Prot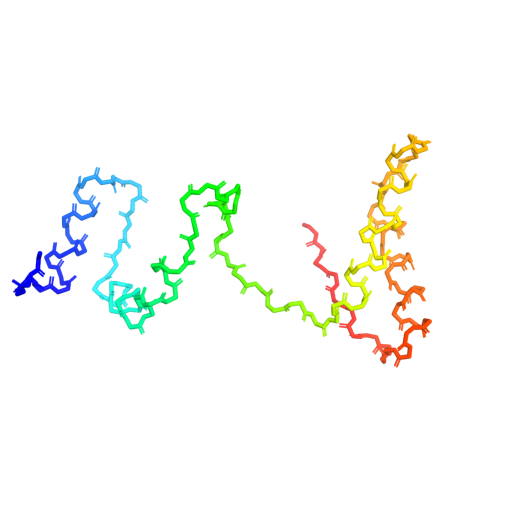ein AF-A0A9N9NW86-F1 (afdb_monomer_lite)

Sequence (106 aa):
YPNETQLNIAQYFNQKYLALNLERSTISKILKKKDKWLAIPDNEANTAVFRYKKVKSLLLDKAMQLWIEQVVDNQMFLMEAIIKEKAEFFAWALGLPDGVLKFSNG

Structure (mmCIF, N/CA/C/O backbone):
data_AF-A0A9N9NW86-F1
#
_entry.id   AF-A0A9N9NW86-F1
#
loop_
_atom_site.group_PDB
_atom_site.id
_atom_site.type_symbol
_atom_site.label_atom_id
_atom_site.label_alt_id
_atom_site.label_comp_id
_atom_site.label_asym_id
_atom_site.label_entity_id
_atom_site.label_seq_id
_atom_site.pdbx_PDB_ins_code
_atom_site.Cartn_x
_atom_site.Cartn_y
_atom_site.Cartn_z
_atom_site.occupancy
_atom_site.B_iso_or_equiv
_atom_site.auth_seq_id
_atom_site.auth_comp_id
_atom_site.auth_asym_id
_atom_site.auth_atom_id
_atom_site.pdbx_PDB_model_num
ATOM 1 N N . TYR A 1 1 ? 10.935 -14.021 -27.295 1.00 54.00 1 TYR A N 1
ATOM 2 C CA . TYR A 1 1 ? 12.303 -13.788 -26.790 1.00 54.00 1 TYR A CA 1
ATOM 3 C C . TYR A 1 1 ? 12.878 -14.990 -26.022 1.00 54.00 1 TYR A C 1
ATOM 5 O O . TYR A 1 1 ? 13.308 -14.809 -24.886 1.00 54.00 1 TYR A O 1
ATOM 13 N N . PRO A 1 2 ? 12.913 -16.224 -26.558 1.00 49.88 2 PRO A N 1
ATOM 14 C CA . PRO A 1 2 ? 13.755 -17.248 -25.949 1.00 49.88 2 PRO A CA 1
ATOM 15 C C . PRO A 1 2 ? 15.196 -17.005 -26.434 1.00 49.88 2 PRO A C 1
ATOM 17 O O . PRO A 1 2 ? 15.403 -16.909 -27.637 1.00 49.88 2 PRO A O 1
ATOM 20 N N . ASN A 1 3 ? 16.155 -16.864 -25.512 1.00 62.50 3 ASN A N 1
ATOM 21 C CA . ASN A 1 3 ? 17.617 -16.734 -25.723 1.00 62.50 3 ASN A CA 1
ATOM 22 C C . ASN A 1 3 ? 18.245 -15.330 -25.682 1.00 62.50 3 ASN A C 1
ATOM 24 O O . ASN A 1 3 ? 19.468 -15.234 -25.752 1.00 62.50 3 ASN A O 1
ATOM 28 N N . GLU A 1 4 ? 17.481 -14.253 -25.487 1.00 77.44 4 GLU A N 1
ATOM 29 C CA . GLU A 1 4 ? 18.099 -12.941 -25.247 1.00 77.44 4 GLU A CA 1
ATOM 30 C C . GLU A 1 4 ? 18.646 -12.829 -23.823 1.00 77.44 4 GLU A C 1
ATOM 32 O O . GLU A 1 4 ? 18.001 -13.238 -22.849 1.00 77.44 4 GLU A O 1
ATOM 37 N N . THR A 1 5 ? 19.842 -12.255 -23.682 1.00 90.88 5 THR A N 1
ATOM 38 C CA . THR A 1 5 ? 20.443 -12.083 -22.358 1.00 90.88 5 THR A CA 1
ATOM 39 C C . THR A 1 5 ? 19.672 -11.031 -21.560 1.00 90.88 5 THR A C 1
ATOM 41 O O . THR A 1 5 ? 19.164 -10.049 -22.097 1.00 90.88 5 THR A O 1
ATOM 44 N N . GLN A 1 6 ? 19.615 -11.186 -20.234 1.00 91.56 6 GLN A N 1
ATOM 45 C CA . GLN A 1 6 ? 18.973 -10.195 -19.356 1.00 91.56 6 GLN A CA 1
ATOM 46 C C . GLN A 1 6 ? 19.590 -8.791 -19.492 1.00 91.56 6 GLN A C 1
ATOM 48 O O . GLN A 1 6 ? 18.917 -7.802 -19.214 1.00 91.56 6 GLN A O 1
ATOM 53 N N . LEU A 1 7 ? 20.860 -8.711 -19.908 1.00 92.81 7 LEU A N 1
ATOM 54 C CA . LEU A 1 7 ? 21.540 -7.454 -20.204 1.00 92.81 7 LEU A CA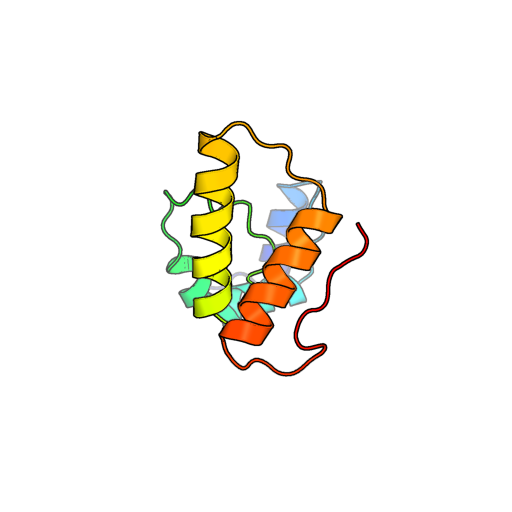 1
ATOM 55 C C . LEU A 1 7 ? 20.973 -6.801 -21.470 1.00 92.81 7 LEU A C 1
ATOM 57 O O . LEU A 1 7 ? 20.614 -5.629 -21.421 1.00 92.81 7 LEU A O 1
ATOM 61 N N . ASN A 1 8 ? 20.816 -7.565 -22.554 1.00 93.81 8 ASN A N 1
ATOM 62 C CA . ASN A 1 8 ? 20.233 -7.071 -23.805 1.00 93.81 8 ASN A CA 1
ATOM 63 C C . ASN A 1 8 ? 18.792 -6.598 -23.594 1.00 93.81 8 ASN A C 1
ATOM 65 O O . ASN A 1 8 ? 18.394 -5.556 -24.106 1.00 93.81 8 ASN A O 1
ATOM 69 N N . ILE A 1 9 ? 18.024 -7.323 -22.772 1.00 92.69 9 ILE A N 1
ATOM 70 C CA . ILE A 1 9 ? 16.672 -6.908 -22.382 1.00 92.69 9 ILE A CA 1
ATOM 71 C C . ILE A 1 9 ? 16.724 -5.544 -21.674 1.00 92.69 9 ILE A C 1
ATOM 73 O O . ILE A 1 9 ? 15.988 -4.638 -22.050 1.00 92.69 9 ILE A O 1
ATOM 77 N N . ALA A 1 10 ? 17.606 -5.366 -20.685 1.00 93.94 10 ALA A N 1
ATOM 78 C CA . ALA A 1 10 ? 17.743 -4.093 -19.971 1.00 93.94 10 ALA A CA 1
ATOM 79 C C . ALA A 1 10 ? 18.117 -2.937 -20.915 1.00 93.94 10 ALA A C 1
ATOM 81 O O . ALA A 1 10 ? 17.486 -1.882 -20.880 1.00 93.94 10 ALA A O 1
ATOM 82 N N . GLN A 1 11 ? 19.098 -3.159 -21.793 1.00 94.00 11 GLN A N 1
ATOM 83 C CA . GLN A 1 11 ? 19.546 -2.176 -22.782 1.00 94.00 11 GLN A CA 1
ATOM 84 C C . GLN A 1 11 ? 18.426 -1.778 -23.741 1.00 94.00 11 GLN A C 1
ATOM 86 O O . GLN A 1 11 ? 18.206 -0.587 -23.946 1.00 94.00 11 GLN A O 1
ATOM 91 N N . TYR A 1 12 ? 17.674 -2.750 -24.264 1.00 94.06 12 TYR A N 1
ATOM 92 C CA . TYR A 1 12 ? 16.529 -2.491 -25.135 1.00 94.06 12 TYR A CA 1
ATOM 93 C C . TYR A 1 12 ? 15.511 -1.556 -24.470 1.00 94.06 12 TYR A C 1
ATOM 95 O O . TYR A 1 12 ? 15.076 -0.574 -25.071 1.00 94.06 12 TYR A O 1
ATOM 103 N N . PHE A 1 13 ? 15.147 -1.828 -23.213 1.00 93.81 13 PHE A N 1
ATOM 104 C CA . PHE A 1 13 ? 14.180 -1.002 -22.489 1.00 93.81 13 PHE A CA 1
ATOM 105 C C . PHE A 1 13 ? 14.729 0.386 -22.140 1.00 93.81 13 PHE A C 1
ATOM 107 O O . PHE A 1 13 ? 13.993 1.356 -22.287 1.00 93.81 13 PHE A O 1
ATOM 114 N N . ASN A 1 14 ? 15.999 0.506 -21.750 1.00 94.69 14 ASN A N 1
ATOM 115 C CA . ASN A 1 14 ? 16.618 1.809 -21.470 1.00 94.69 14 ASN A CA 1
ATOM 116 C C . ASN A 1 14 ? 16.771 2.661 -22.740 1.00 94.69 14 ASN A C 1
ATOM 118 O O . ASN A 1 14 ? 16.602 3.874 -22.692 1.00 94.69 14 ASN A O 1
ATOM 122 N N . GLN A 1 15 ? 17.040 2.037 -23.893 1.00 94.12 15 GLN A N 1
ATOM 123 C CA . GLN A 1 15 ? 17.079 2.731 -25.182 1.00 94.12 15 GLN A CA 1
ATOM 124 C C . GLN A 1 15 ? 15.684 3.200 -25.607 1.00 94.12 15 GLN A C 1
ATOM 126 O O . GLN A 1 15 ? 15.524 4.312 -26.106 1.00 94.12 15 GLN A O 1
ATOM 131 N N . LYS A 1 16 ? 14.669 2.350 -25.426 1.00 94.94 16 LYS A N 1
ATOM 132 C CA . LYS A 1 16 ? 13.287 2.652 -25.814 1.00 94.94 16 LYS A CA 1
ATOM 133 C C . LYS A 1 16 ? 12.621 3.675 -24.891 1.00 94.94 16 LYS A C 1
ATOM 135 O O . LYS A 1 16 ? 11.799 4.460 -25.353 1.00 94.94 16 LYS A O 1
ATOM 140 N N . TYR A 1 17 ? 12.960 3.662 -23.605 1.00 93.12 17 TYR A N 1
ATOM 141 C CA . TYR A 1 17 ? 12.371 4.521 -22.583 1.00 93.12 17 TYR A CA 1
ATOM 142 C C . TYR A 1 17 ? 13.474 5.276 -21.839 1.00 93.12 17 TYR A C 1
ATOM 144 O O . TYR A 1 17 ? 14.031 4.782 -20.862 1.00 93.12 17 TYR A O 1
ATOM 152 N N . LEU A 1 18 ? 13.740 6.509 -22.277 1.00 85.75 18 LEU A N 1
ATOM 153 C CA . LEU A 1 18 ? 14.842 7.352 -21.785 1.00 85.75 18 LEU A CA 1
ATOM 154 C C . LEU A 1 18 ? 14.773 7.678 -20.282 1.00 85.75 18 LEU A C 1
ATOM 156 O O . L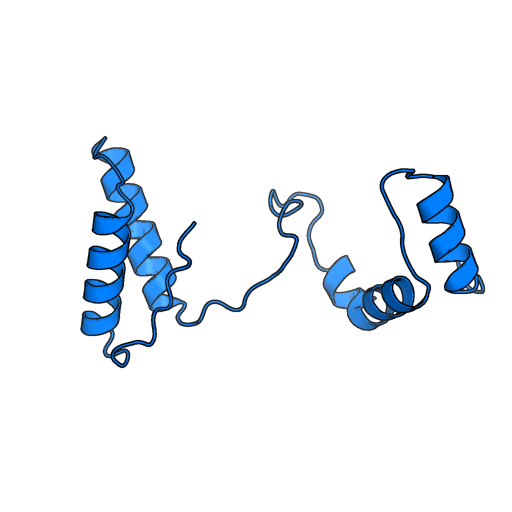EU A 1 18 ? 15.784 8.015 -19.676 1.00 85.75 18 LEU A O 1
ATOM 160 N N . ALA A 1 19 ? 13.586 7.584 -19.677 1.00 89.06 19 ALA A N 1
ATOM 161 C CA . ALA A 1 19 ? 13.384 7.794 -18.244 1.00 89.06 19 ALA A CA 1
ATOM 162 C C . ALA A 1 19 ? 13.715 6.554 -17.389 1.00 89.06 19 ALA A C 1
ATOM 164 O O . ALA A 1 19 ? 13.664 6.623 -16.160 1.00 89.06 19 ALA A O 1
ATOM 165 N N . LEU A 1 20 ? 14.015 5.410 -18.012 1.00 87.88 20 LEU A N 1
ATOM 166 C CA . LEU A 1 20 ? 14.376 4.183 -17.313 1.00 87.88 20 LEU A CA 1
ATOM 167 C C . LEU A 1 20 ? 15.895 4.015 -17.246 1.00 87.88 20 LEU A C 1
ATOM 169 O O . LEU A 1 20 ? 16.620 4.273 -18.200 1.00 87.88 20 LEU A O 1
ATOM 173 N N . ASN A 1 21 ? 16.361 3.500 -16.111 1.00 92.00 21 ASN A N 1
ATOM 174 C CA . ASN A 1 21 ? 17.730 3.028 -15.932 1.00 92.00 21 ASN A CA 1
ATOM 175 C C . ASN A 1 21 ? 17.701 1.629 -15.303 1.00 92.00 21 ASN A C 1
ATOM 177 O O . ASN A 1 21 ? 17.998 1.427 -14.125 1.00 92.00 21 ASN A O 1
ATOM 181 N N . LEU A 1 22 ? 17.214 0.659 -16.072 1.00 93.31 22 LEU A N 1
ATOM 182 C CA . LEU A 1 22 ? 17.100 -0.727 -15.650 1.00 93.31 22 LEU A CA 1
ATOM 183 C C . LEU A 1 22 ? 18.472 -1.392 -15.656 1.00 93.31 22 LEU A C 1
ATOM 185 O O . LEU A 1 22 ? 19.153 -1.450 -16.678 1.00 93.31 22 LEU A O 1
ATOM 189 N N . GLU A 1 23 ? 18.839 -1.979 -14.526 1.00 95.06 23 GLU A N 1
ATOM 190 C CA . GLU A 1 23 ? 19.966 -2.897 -14.453 1.00 95.06 23 GLU A CA 1
ATOM 191 C C . GLU A 1 23 ? 19.563 -4.318 -14.867 1.00 95.06 23 GLU A C 1
ATOM 193 O O . GLU A 1 23 ? 18.420 -4.755 -14.685 1.00 95.06 23 GLU A O 1
ATOM 198 N N . ARG A 1 24 ? 20.550 -5.122 -15.279 1.00 94.44 24 ARG A N 1
ATOM 199 C CA . ARG A 1 24 ? 20.399 -6.578 -15.453 1.00 94.44 24 ARG A CA 1
ATOM 200 C C . ARG A 1 24 ? 19.793 -7.248 -14.209 1.00 94.44 24 ARG A C 1
ATOM 202 O O . ARG A 1 24 ? 19.019 -8.201 -14.324 1.00 94.44 24 ARG A O 1
ATOM 209 N N . SER A 1 25 ? 20.141 -6.758 -13.015 1.00 94.88 25 SER A N 1
ATOM 210 C CA . SER A 1 25 ? 19.624 -7.247 -11.730 1.00 94.88 25 SER A CA 1
ATOM 211 C C . SER A 1 25 ? 18.106 -7.036 -11.603 1.00 94.88 25 SER A C 1
ATOM 213 O O . SER A 1 25 ? 17.392 -7.916 -11.113 1.00 94.88 25 SER A O 1
ATOM 215 N N . THR A 1 26 ? 17.597 -5.913 -12.116 1.00 93.81 26 THR A N 1
ATOM 216 C CA . THR A 1 26 ? 16.171 -5.574 -12.170 1.00 93.81 26 THR A CA 1
ATOM 217 C C . THR A 1 26 ? 15.421 -6.515 -13.102 1.00 93.81 26 THR A C 1
ATOM 219 O O . THR A 1 26 ? 14.413 -7.092 -12.691 1.00 93.81 26 THR A O 1
ATOM 222 N N . ILE A 1 27 ? 15.955 -6.779 -14.299 1.00 94.38 27 ILE A N 1
ATOM 223 C CA . ILE A 1 27 ? 15.374 -7.758 -15.233 1.00 94.38 27 ILE A CA 1
ATOM 224 C C . ILE A 1 27 ? 15.295 -9.148 -14.590 1.00 94.38 27 ILE A C 1
ATOM 226 O O . ILE A 1 27 ? 14.252 -9.799 -14.638 1.00 94.38 27 ILE A O 1
ATOM 230 N N . SER A 1 28 ? 16.356 -9.583 -13.904 1.00 94.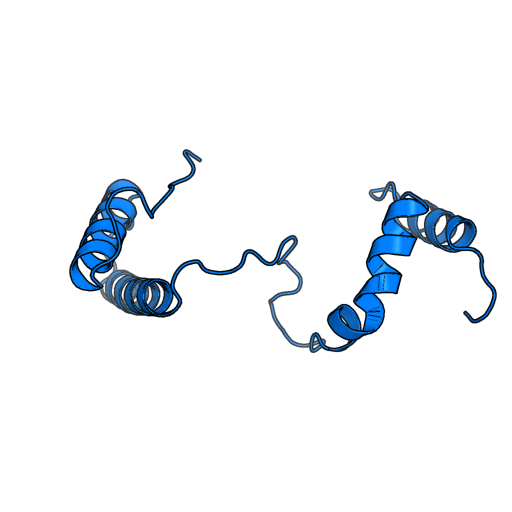19 28 SER A N 1
ATOM 231 C CA . SER A 1 28 ? 16.363 -10.854 -13.167 1.00 94.19 28 SER A CA 1
ATOM 232 C C . SER A 1 28 ? 15.260 -10.922 -12.103 1.00 94.19 28 SER A C 1
ATOM 234 O O . SER A 1 28 ? 14.547 -11.921 -12.012 1.00 94.19 28 SER A O 1
ATOM 236 N N . LYS A 1 29 ? 15.070 -9.853 -11.315 1.00 92.31 29 LYS A N 1
ATOM 237 C CA . LYS A 1 29 ? 14.014 -9.773 -10.288 1.00 92.31 29 LYS A CA 1
ATOM 238 C C . LYS A 1 29 ? 12.610 -9.845 -10.891 1.00 92.31 29 LYS A C 1
ATOM 240 O O . LYS A 1 29 ? 11.748 -10.502 -10.307 1.00 92.31 29 LYS A O 1
ATOM 245 N N . ILE A 1 30 ? 12.384 -9.187 -12.029 1.00 90.88 30 ILE A N 1
ATOM 246 C CA . ILE A 1 30 ? 11.099 -9.214 -12.740 1.00 90.88 30 ILE A CA 1
ATOM 247 C C . ILE A 1 30 ? 10.821 -10.628 -13.251 1.00 90.88 30 ILE A C 1
ATOM 249 O O . ILE A 1 30 ? 9.791 -11.204 -12.908 1.00 90.88 30 ILE A O 1
ATOM 253 N N . LEU A 1 31 ? 11.767 -11.227 -13.981 1.00 91.50 31 LEU A N 1
ATOM 254 C CA . LEU A 1 31 ? 11.605 -12.561 -14.567 1.00 91.50 31 LEU A CA 1
ATOM 255 C C . LEU A 1 31 ? 11.450 -13.664 -13.509 1.00 91.50 31 LEU A C 1
ATOM 257 O O . LEU A 1 31 ? 10.656 -14.577 -13.702 1.00 91.50 31 LEU A O 1
ATOM 261 N N . LYS A 1 32 ? 12.124 -13.559 -12.355 1.00 93.19 32 LYS A N 1
ATOM 262 C CA . LYS A 1 32 ? 11.927 -14.482 -11.217 1.00 93.19 32 LYS A CA 1
ATOM 263 C C . LYS A 1 32 ? 10.503 -14.472 -10.656 1.00 93.19 32 LYS A C 1
ATOM 265 O O . LYS A 1 32 ? 10.111 -15.421 -9.992 1.00 93.19 32 LYS A O 1
ATOM 270 N N . LYS A 1 33 ? 9.750 -13.394 -10.876 1.00 89.25 33 LYS A N 1
ATOM 271 C CA . LYS A 1 33 ? 8.354 -13.238 -10.447 1.00 89.25 33 LYS A CA 1
ATOM 272 C C . LYS A 1 33 ? 7.402 -13.176 -11.645 1.00 89.25 33 LYS A C 1
ATOM 274 O O . LYS A 1 33 ? 6.339 -12.578 -11.527 1.00 89.25 33 LYS A O 1
ATOM 279 N N . LYS A 1 34 ? 7.778 -13.766 -12.787 1.00 89.44 34 LYS A N 1
ATOM 280 C CA . LYS A 1 34 ? 7.020 -13.711 -14.047 1.00 89.44 34 LYS A CA 1
ATOM 281 C C . LYS A 1 34 ? 5.539 -14.044 -13.856 1.00 89.44 34 LYS A C 1
ATOM 283 O O . LYS A 1 34 ? 4.705 -13.251 -14.270 1.00 89.44 34 LYS A O 1
ATOM 288 N N . ASP A 1 35 ? 5.226 -15.150 -13.187 1.00 88.75 35 ASP A N 1
ATOM 289 C CA . ASP A 1 35 ? 3.837 -15.602 -13.016 1.00 88.75 35 ASP A CA 1
ATOM 290 C C . ASP A 1 35 ? 2.999 -14.590 -12.231 1.00 88.75 35 ASP A C 1
ATOM 292 O O . ASP A 1 35 ? 1.859 -14.317 -12.589 1.00 88.75 35 ASP A O 1
ATOM 296 N N . LYS A 1 36 ? 3.597 -13.946 -11.218 1.00 84.94 36 LYS A N 1
ATOM 297 C CA . LYS A 1 36 ? 2.950 -12.856 -10.477 1.00 84.94 36 LYS A CA 1
ATOM 298 C C . LYS A 1 36 ? 2.582 -11.700 -11.408 1.00 84.94 36 LYS A C 1
ATOM 300 O O . LYS A 1 36 ? 1.496 -11.154 -11.278 1.00 84.94 36 LYS A O 1
ATOM 305 N N . TRP A 1 37 ? 3.499 -11.285 -12.280 1.00 84.81 37 TRP A N 1
ATOM 306 C CA . TRP A 1 37 ? 3.271 -10.149 -13.175 1.00 84.81 37 TRP A CA 1
ATOM 307 C C . TRP A 1 37 ? 2.278 -10.477 -14.292 1.00 84.81 37 TRP A C 1
ATOM 309 O O . TRP A 1 37 ? 1.513 -9.604 -14.672 1.00 84.81 37 TRP A O 1
ATOM 319 N N . LEU A 1 38 ? 2.259 -11.724 -14.775 1.00 85.69 38 LEU A N 1
ATOM 320 C CA . LEU A 1 38 ? 1.295 -12.191 -15.777 1.00 85.69 38 LEU A CA 1
ATOM 321 C C . LEU A 1 38 ? -0.118 -12.406 -15.218 1.00 85.69 38 LEU A C 1
ATOM 323 O O . LEU A 1 38 ? -1.071 -12.407 -15.985 1.00 85.69 38 LEU A O 1
ATOM 327 N N . ALA A 1 39 ? -0.259 -12.608 -13.907 1.00 84.50 39 ALA A N 1
ATOM 328 C CA . ALA A 1 39 ? -1.554 -12.797 -13.256 1.00 84.50 39 ALA A CA 1
ATOM 329 C C . ALA A 1 39 ? -2.325 -11.484 -13.004 1.00 84.50 39 ALA A C 1
ATOM 331 O O . ALA A 1 39 ? -3.452 -11.540 -12.520 1.00 84.50 39 ALA A O 1
ATOM 332 N N . ILE A 1 40 ? -1.727 -10.318 -13.280 1.00 75.75 40 ILE A N 1
ATOM 333 C CA . ILE A 1 40 ? -2.381 -9.012 -13.115 1.00 75.75 40 ILE A CA 1
ATOM 334 C C . ILE A 1 40 ? -3.270 -8.762 -14.347 1.00 75.75 40 ILE A C 1
ATOM 336 O O . ILE A 1 40 ? -2.735 -8.747 -15.454 1.00 75.75 40 ILE A O 1
ATOM 340 N N . PRO A 1 41 ? -4.594 -8.569 -14.194 1.00 77.38 41 PRO A N 1
ATOM 341 C CA . PRO A 1 41 ? -5.484 -8.282 -15.316 1.00 77.38 41 PRO A CA 1
ATOM 342 C C . PRO A 1 41 ? -5.159 -6.933 -15.968 1.00 77.38 41 PRO A C 1
ATOM 344 O O . PRO A 1 41 ? -4.974 -5.936 -15.271 1.00 77.38 41 PRO A O 1
ATOM 347 N N . ASP A 1 42 ? -5.187 -6.872 -17.301 1.00 69.06 42 ASP A N 1
ATOM 348 C CA . ASP A 1 42 ? -4.906 -5.643 -18.064 1.00 69.06 42 ASP A CA 1
ATOM 349 C C . ASP A 1 42 ? -5.907 -4.498 -17.791 1.00 69.06 42 ASP A C 1
ATOM 351 O O . ASP A 1 42 ? -5.636 -3.347 -18.130 1.00 69.06 42 ASP A O 1
ATOM 355 N N . ASN A 1 43 ? -7.068 -4.793 -17.187 1.00 63.56 43 ASN A N 1
ATOM 356 C CA . ASN A 1 43 ? -8.130 -3.816 -16.924 1.00 63.56 43 ASN A CA 1
ATOM 357 C C . ASN A 1 43 ? -8.124 -3.218 -15.507 1.00 63.56 43 ASN A C 1
ATOM 359 O O . ASN A 1 43 ? -8.964 -2.363 -15.219 1.00 63.56 43 ASN A O 1
ATOM 363 N N . GLU A 1 44 ? -7.238 -3.658 -14.609 1.00 56.66 44 GLU A N 1
ATOM 364 C CA . GLU A 1 44 ? -7.219 -3.092 -13.265 1.00 56.66 44 GLU A CA 1
ATOM 365 C C . GLU A 1 44 ? -6.612 -1.683 -13.303 1.00 56.66 44 GLU A C 1
ATOM 367 O O . GLU A 1 44 ? -5.469 -1.482 -13.714 1.00 56.66 44 GLU A O 1
ATOM 372 N N . ALA A 1 45 ? -7.328 -0.705 -12.739 1.00 51.88 45 ALA A N 1
ATOM 373 C CA . ALA A 1 45 ? -6.823 0.637 -12.420 1.00 51.88 45 ALA A CA 1
ATOM 374 C C . ALA A 1 45 ? -5.583 0.642 -11.481 1.00 51.88 45 ALA A C 1
ATOM 376 O O . ALA A 1 45 ? -5.061 1.697 -11.128 1.00 51.88 45 ALA A O 1
ATOM 377 N N . ASN A 1 46 ? -5.077 -0.537 -11.095 1.00 52.88 46 ASN A N 1
ATOM 378 C CA . ASN A 1 46 ? -3.900 -0.767 -10.258 1.00 52.88 46 ASN A CA 1
ATOM 379 C C . ASN A 1 46 ? -2.554 -0.634 -10.993 1.00 52.88 46 ASN A C 1
ATOM 381 O O . ASN A 1 46 ? -1.508 -0.901 -10.395 1.00 52.88 46 ASN A O 1
ATOM 385 N N . THR A 1 47 ? -2.524 -0.182 -12.249 1.00 53.69 47 THR A N 1
ATOM 386 C CA . THR A 1 47 ? -1.272 0.065 -12.996 1.00 53.69 47 THR A CA 1
ATOM 387 C C . THR A 1 47 ? -0.352 1.099 -12.323 1.00 53.69 47 THR A C 1
ATOM 389 O O . THR A 1 47 ? 0.847 1.121 -12.598 1.00 53.69 47 THR A O 1
ATOM 392 N N . ALA A 1 48 ? -0.869 1.897 -11.379 1.00 56.72 48 ALA A N 1
ATOM 393 C CA . ALA A 1 48 ? -0.104 2.843 -10.561 1.00 56.72 48 ALA A CA 1
ATOM 394 C C . ALA A 1 48 ? 0.506 2.247 -9.269 1.00 56.72 48 ALA A C 1
ATOM 396 O O . ALA A 1 48 ? 1.232 2.939 -8.548 1.00 56.72 48 ALA A O 1
ATOM 397 N N . VAL A 1 49 ? 0.252 0.974 -8.934 1.00 60.44 49 VAL A N 1
ATOM 398 C CA . VAL A 1 49 ? 0.761 0.360 -7.694 1.00 60.44 49 VAL A CA 1
ATOM 399 C C . VAL A 1 49 ? 2.233 -0.041 -7.858 1.00 60.44 49 VAL A C 1
ATOM 401 O O . VAL A 1 49 ? 2.575 -1.191 -8.126 1.00 60.44 49 VAL A O 1
ATOM 404 N N . PHE A 1 50 ? 3.140 0.912 -7.623 1.00 64.12 50 PHE A N 1
ATOM 405 C CA . PHE A 1 50 ? 4.596 0.691 -7.658 1.00 64.12 50 PHE A CA 1
ATOM 406 C C . PHE A 1 50 ? 5.070 -0.360 -6.637 1.00 64.12 50 PHE A C 1
ATOM 408 O O . PHE A 1 50 ? 6.045 -1.085 -6.858 1.00 64.12 50 PHE A O 1
ATOM 415 N N . ARG A 1 51 ? 4.382 -0.470 -5.492 1.00 62.78 51 ARG A N 1
ATOM 416 C CA . ARG A 1 51 ? 4.727 -1.420 -4.431 1.00 62.78 51 ARG A CA 1
ATOM 417 C C . ARG A 1 51 ? 3.483 -1.983 -3.762 1.00 62.78 51 ARG A C 1
ATOM 419 O O . ARG A 1 51 ? 2.805 -1.284 -3.019 1.00 62.78 51 ARG A O 1
ATOM 426 N N . TYR A 1 52 ? 3.274 -3.288 -3.917 1.00 63.44 52 TYR A N 1
ATOM 427 C CA . TYR A 1 52 ? 2.323 -4.018 -3.084 1.00 63.44 52 TYR A CA 1
ATOM 428 C C . TYR A 1 52 ? 2.854 -4.066 -1.644 1.00 63.44 52 TYR A C 1
ATOM 430 O O . TYR A 1 52 ? 3.828 -4.771 -1.352 1.00 63.44 52 TYR A O 1
ATOM 438 N N . LYS A 1 53 ? 2.260 -3.277 -0.747 1.00 63.94 53 LYS A N 1
ATOM 439 C CA . LYS A 1 53 ? 2.480 -3.404 0.696 1.00 63.94 53 LYS A CA 1
ATOM 440 C C . LYS A 1 53 ? 1.434 -4.366 1.240 1.00 63.94 53 LYS A C 1
ATOM 442 O O . LYS A 1 53 ? 0.245 -4.177 1.022 1.00 63.94 53 LYS A O 1
ATOM 447 N N . LYS A 1 54 ? 1.884 -5.395 1.961 1.00 66.19 54 LYS A N 1
ATOM 448 C CA . LYS A 1 54 ? 0.971 -6.279 2.685 1.00 66.19 54 LYS A CA 1
ATOM 449 C C . LYS A 1 54 ? 0.231 -5.442 3.731 1.00 66.19 54 LYS A C 1
ATOM 451 O O . LYS A 1 54 ? 0.875 -4.843 4.594 1.00 66.19 54 LYS A O 1
ATOM 456 N N . VAL A 1 55 ? -1.095 -5.404 3.637 1.00 69.06 55 VAL A N 1
ATOM 457 C CA . VAL A 1 55 ? -1.955 -4.789 4.651 1.00 69.06 55 VAL A CA 1
ATOM 458 C C . VAL A 1 55 ? -1.752 -5.547 5.965 1.00 69.06 55 VAL A C 1
ATOM 460 O O . VAL A 1 55 ? -1.797 -6.778 5.990 1.00 69.06 55 VAL A O 1
ATOM 463 N N . LYS A 1 56 ? -1.458 -4.823 7.053 1.00 74.62 56 LYS A N 1
ATOM 464 C CA . LYS A 1 56 ? -1.174 -5.426 8.368 1.00 74.62 56 LYS A CA 1
ATOM 465 C C . LYS A 1 56 ? -2.412 -6.090 8.978 1.00 74.62 56 LYS A C 1
ATOM 467 O O . LYS A 1 56 ? -2.282 -7.132 9.608 1.00 74.62 56 LYS A O 1
ATOM 472 N N . SER A 1 57 ? -3.587 -5.497 8.772 1.00 83.00 57 SER A N 1
ATOM 473 C CA . SER A 1 57 ? -4.879 -6.020 9.218 1.00 83.00 57 SER A CA 1
ATOM 474 C C . SER A 1 57 ? -5.945 -5.711 8.169 1.00 83.00 57 SER A C 1
ATOM 476 O O . SER A 1 57 ? -6.274 -4.550 7.945 1.00 83.00 57 SER A O 1
ATOM 478 N N . LEU A 1 58 ? -6.470 -6.753 7.516 1.00 87.69 58 LEU A N 1
ATOM 479 C CA . LEU A 1 58 ? -7.529 -6.618 6.509 1.00 87.69 58 LEU A CA 1
ATOM 480 C C . LEU A 1 58 ? -8.838 -6.105 7.126 1.00 87.69 58 LEU A C 1
ATOM 482 O O . LEU A 1 58 ? -9.582 -5.376 6.481 1.00 87.69 58 LEU A O 1
ATOM 486 N N . LEU A 1 59 ? -9.119 -6.488 8.375 1.00 90.12 59 LEU A N 1
ATOM 487 C CA . LEU A 1 59 ? -10.309 -6.034 9.093 1.00 90.12 59 LEU A CA 1
ATOM 488 C C . LEU A 1 59 ? -10.245 -4.534 9.383 1.00 90.12 59 LEU A C 1
ATOM 490 O O . LEU A 1 59 ? -11.227 -3.833 9.165 1.00 90.12 59 LEU A O 1
ATOM 494 N N . LEU A 1 60 ? -9.079 -4.045 9.809 1.00 92.69 60 LEU A N 1
ATOM 495 C CA . LEU A 1 60 ? -8.874 -2.618 10.040 1.00 92.69 60 LEU A CA 1
ATOM 496 C C . LEU A 1 60 ? -9.008 -1.814 8.741 1.00 92.69 60 LEU A C 1
ATOM 498 O O . LEU A 1 60 ? -9.651 -0.772 8.734 1.00 92.69 60 LEU A O 1
ATOM 502 N N . ASP A 1 61 ? -8.428 -2.312 7.647 1.00 90.88 61 ASP A N 1
ATOM 503 C CA . ASP A 1 61 ? -8.504 -1.670 6.331 1.00 90.88 61 ASP A CA 1
ATOM 504 C C . ASP A 1 61 ? -9.955 -1.533 5.848 1.00 90.88 61 ASP A C 1
ATOM 506 O O . ASP A 1 61 ? -10.382 -0.447 5.466 1.00 90.88 61 ASP A O 1
ATOM 510 N N . LYS A 1 62 ? -10.757 -2.597 5.984 1.00 92.62 62 LYS A N 1
ATOM 511 C CA . LYS A 1 62 ? -12.193 -2.562 5.670 1.00 92.62 62 LYS A CA 1
ATOM 512 C C . LYS A 1 62 ? -12.972 -1.587 6.553 1.00 92.62 62 LYS A C 1
ATOM 514 O O . LYS A 1 62 ? -13.812 -0.853 6.046 1.00 92.62 62 LYS A O 1
ATOM 519 N N . ALA A 1 63 ? -12.707 -1.568 7.861 1.00 94.25 63 ALA A N 1
ATOM 520 C CA . ALA A 1 63 ? -13.369 -0.638 8.777 1.00 94.25 63 ALA A CA 1
ATOM 521 C C . ALA A 1 63 ? -13.059 0.827 8.422 1.00 94.25 63 ALA A C 1
ATOM 523 O O . ALA A 1 63 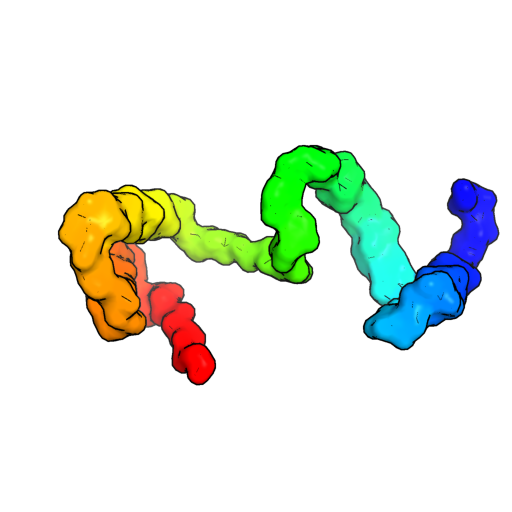? -13.957 1.667 8.414 1.00 94.25 63 ALA A O 1
ATOM 524 N N . MET A 1 64 ? -11.804 1.117 8.068 1.00 95.31 64 MET A N 1
ATOM 525 C CA . MET A 1 64 ? -11.388 2.440 7.603 1.00 95.31 64 MET A CA 1
ATOM 526 C C . MET A 1 64 ? -12.042 2.818 6.274 1.00 95.31 64 MET A C 1
ATOM 528 O O . MET A 1 64 ? -12.515 3.942 6.156 1.00 95.31 64 MET A O 1
ATOM 532 N N . GLN A 1 65 ? -12.106 1.902 5.303 1.00 94.06 65 GLN A N 1
ATOM 533 C CA . GLN A 1 65 ? -12.772 2.139 4.015 1.00 94.06 65 GLN A CA 1
ATOM 534 C C . GLN A 1 65 ? -14.245 2.513 4.204 1.00 94.06 65 GLN A C 1
ATOM 536 O O . GLN A 1 65 ? -14.652 3.576 3.746 1.00 94.06 65 GLN A O 1
ATOM 541 N N . LEU A 1 66 ? -15.000 1.718 4.970 1.00 95.31 66 LEU A N 1
ATOM 542 C CA . LEU A 1 66 ? -16.415 1.992 5.250 1.00 95.31 66 LEU A CA 1
ATOM 543 C C . LEU A 1 66 ? -16.621 3.345 5.939 1.00 95.31 66 LEU A C 1
ATOM 545 O O . LEU A 1 66 ? -17.562 4.072 5.636 1.00 95.31 66 LEU A O 1
ATOM 549 N N . TRP A 1 67 ? -15.742 3.700 6.875 1.00 95.50 67 TRP A N 1
ATOM 550 C CA . TRP A 1 67 ? -15.825 4.995 7.539 1.00 95.50 67 TRP A CA 1
ATOM 551 C C . TRP A 1 67 ? -15.481 6.160 6.600 1.00 95.50 67 TRP A C 1
ATOM 553 O O . TRP A 1 67 ? -16.152 7.188 6.646 1.00 95.50 67 TRP A O 1
ATOM 563 N N . ILE A 1 68 ? -14.469 6.014 5.741 1.00 94.88 68 ILE A N 1
ATOM 564 C CA . ILE A 1 68 ? -14.108 7.040 4.752 1.00 94.88 68 ILE A CA 1
ATOM 565 C C . ILE A 1 68 ? -15.256 7.253 3.764 1.00 94.88 68 ILE A C 1
ATOM 567 O O . ILE A 1 68 ? -15.593 8.401 3.497 1.00 94.88 68 ILE A O 1
ATOM 571 N N . GLU A 1 69 ? -15.881 6.180 3.273 1.00 94.06 69 GLU A N 1
ATOM 572 C CA . GLU A 1 69 ? -17.071 6.254 2.414 1.00 94.06 69 GLU A CA 1
ATOM 573 C C . GLU A 1 69 ? -18.175 7.078 3.088 1.00 94.06 69 GLU A C 1
ATOM 575 O O . GLU A 1 69 ? -18.642 8.063 2.523 1.00 94.06 69 GLU A O 1
ATOM 580 N N . GLN A 1 70 ? -18.492 6.782 4.353 1.00 93.56 70 GLN A N 1
ATOM 581 C CA . GLN A 1 70 ? -19.472 7.556 5.123 1.00 93.56 70 GLN A CA 1
ATOM 582 C C . GLN A 1 70 ? -19.085 9.032 5.272 1.00 93.56 70 GLN A C 1
ATOM 584 O O . GLN A 1 70 ? -19.936 9.913 5.189 1.00 93.56 70 GLN A O 1
ATOM 589 N N . VAL A 1 71 ? -17.816 9.330 5.536 1.00 92.19 71 VAL A N 1
ATOM 590 C CA . VAL A 1 71 ? -17.329 10.706 5.715 1.00 92.19 71 VAL A CA 1
ATOM 591 C C . VAL A 1 71 ? -17.423 11.499 4.411 1.00 92.19 71 VAL A C 1
ATOM 593 O O . VAL A 1 71 ? -17.841 12.657 4.435 1.00 92.19 71 VAL A O 1
ATOM 596 N N . VAL A 1 72 ? -17.093 10.868 3.283 1.00 90.56 72 VAL A N 1
ATOM 597 C CA . VAL A 1 72 ? -17.213 11.455 1.942 1.00 90.56 72 VAL A CA 1
ATOM 598 C C . VAL A 1 72 ? -18.678 11.695 1.580 1.00 90.56 72 VAL A C 1
ATOM 600 O O . VAL A 1 72 ? -19.014 12.801 1.156 1.00 90.56 72 VAL A O 1
ATOM 603 N N . ASP A 1 73 ? -19.555 10.718 1.815 1.00 93.06 73 ASP A N 1
ATOM 604 C CA . ASP A 1 73 ? -20.994 10.831 1.537 1.00 93.06 73 ASP A CA 1
ATOM 605 C C . ASP A 1 73 ? -21.648 11.962 2.343 1.00 93.06 73 ASP A C 1
ATOM 607 O O . ASP A 1 73 ? -22.522 12.672 1.847 1.00 93.06 73 ASP A O 1
ATOM 611 N N . ASN A 1 74 ? -21.179 12.182 3.573 1.00 91.69 74 ASN A N 1
ATOM 612 C CA . ASN A 1 74 ? -21.640 13.266 4.442 1.00 91.69 74 ASN A CA 1
ATOM 613 C C . ASN A 1 74 ? -20.905 14.602 4.213 1.00 91.69 74 ASN A C 1
ATOM 615 O O . ASN A 1 74 ? -21.087 15.533 4.997 1.00 91.69 74 ASN A O 1
ATOM 619 N N . GLN A 1 75 ? -20.069 14.712 3.173 1.00 88.44 75 GLN A N 1
ATOM 620 C CA . GLN A 1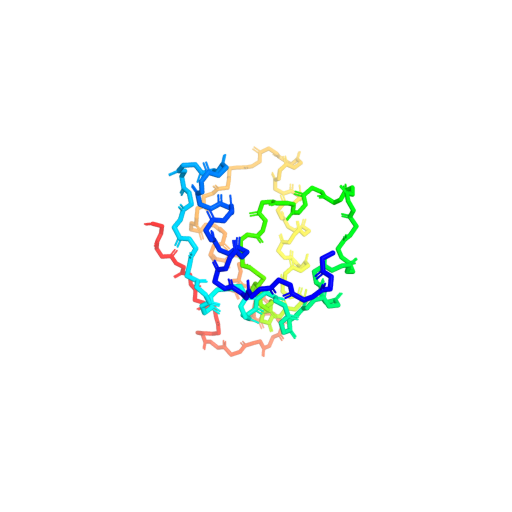 75 ? -19.277 15.908 2.840 1.00 88.44 75 GLN A CA 1
ATOM 621 C C . GLN A 1 75 ? -18.437 16.451 4.011 1.00 88.44 75 GLN A C 1
ATOM 623 O O . GLN A 1 75 ? -18.184 17.652 4.126 1.00 88.44 75 GLN A O 1
ATOM 628 N N . MET A 1 76 ? -17.995 15.567 4.903 1.00 85.62 76 MET A N 1
ATOM 629 C CA . MET A 1 76 ? -17.184 15.930 6.058 1.00 85.62 76 MET A CA 1
ATOM 630 C C . MET A 1 76 ? -15.709 16.084 5.664 1.00 85.62 76 MET A C 1
ATOM 632 O O . MET A 1 76 ? -15.192 15.393 4.787 1.00 85.62 76 MET A O 1
ATOM 636 N N . PHE A 1 77 ? -15.001 16.991 6.339 1.00 85.62 77 PHE A N 1
ATOM 637 C CA . PHE A 1 77 ? -13.590 17.247 6.058 1.00 85.62 77 PHE A CA 1
ATOM 638 C C . PHE A 1 77 ? -12.685 16.131 6.610 1.00 85.62 77 PHE A C 1
ATOM 640 O O . PHE A 1 77 ? -12.704 15.830 7.805 1.00 85.62 77 PHE A O 1
ATOM 647 N N . LEU A 1 78 ? -11.844 15.555 5.748 1.00 85.94 78 LEU A N 1
ATOM 648 C CA . LEU A 1 78 ? -10.832 14.557 6.109 1.00 85.94 78 LEU A CA 1
ATOM 649 C C . LEU A 1 78 ? -9.498 15.239 6.406 1.00 85.94 78 LEU A C 1
ATOM 651 O O . LEU A 1 78 ? -8.699 15.500 5.510 1.00 85.94 78 LEU A O 1
ATOM 655 N N . MET A 1 79 ? -9.249 15.506 7.687 1.00 88.94 79 MET A N 1
ATOM 656 C CA . MET A 1 79 ? -7.934 15.930 8.163 1.00 88.94 79 MET A CA 1
ATOM 657 C C . MET A 1 79 ? -7.117 14.722 8.621 1.00 88.94 79 MET A C 1
ATOM 659 O O . MET A 1 79 ? -7.657 13.782 9.204 1.00 88.94 79 MET A O 1
ATOM 663 N N . GLU A 1 80 ? -5.799 14.776 8.433 1.00 88.81 80 GLU A N 1
ATOM 664 C CA . GLU A 1 80 ? -4.879 13.708 8.843 1.00 88.81 80 GLU A CA 1
ATOM 665 C C . GLU A 1 80 ? -5.054 13.304 10.316 1.00 88.81 80 GLU A C 1
ATOM 667 O O . GLU A 1 80 ? -5.067 12.115 10.626 1.00 88.81 80 GLU A O 1
ATOM 672 N N . ALA A 1 81 ? -5.250 14.273 11.218 1.00 90.00 81 ALA A N 1
ATOM 673 C CA . ALA A 1 81 ? -5.472 14.001 12.639 1.00 90.00 81 ALA A CA 1
ATOM 674 C C . ALA A 1 81 ? -6.725 13.141 12.886 1.00 90.00 81 ALA A C 1
ATOM 676 O O . ALA A 1 81 ? -6.668 12.191 13.658 1.00 90.00 81 ALA A O 1
ATOM 677 N N . ILE A 1 82 ? -7.819 13.421 12.170 1.00 91.56 82 ILE A N 1
ATOM 678 C CA . ILE A 1 82 ? -9.087 12.687 12.292 1.00 91.56 82 ILE A CA 1
ATOM 679 C C . ILE A 1 82 ? -8.922 11.262 11.751 1.00 91.56 82 ILE A C 1
ATOM 681 O O . ILE A 1 82 ? -9.416 10.303 12.340 1.00 91.56 82 ILE A O 1
ATOM 685 N N . ILE A 1 83 ? -8.186 11.103 10.646 1.00 93.06 83 ILE A N 1
ATOM 686 C CA . ILE A 1 83 ? -7.875 9.785 10.074 1.00 93.06 83 ILE A CA 1
ATOM 687 C C . ILE A 1 83 ? -7.045 8.954 11.059 1.00 93.06 83 ILE A C 1
ATOM 689 O O . ILE A 1 83 ? -7.333 7.773 11.255 1.00 93.06 83 ILE A O 1
ATOM 693 N N . LYS A 1 84 ? -6.028 9.562 11.684 1.00 92.81 84 LYS A N 1
ATOM 694 C CA . LYS A 1 84 ? -5.169 8.910 12.685 1.00 92.81 84 LYS A CA 1
ATOM 695 C C . LYS A 1 84 ? -5.972 8.466 13.903 1.00 92.81 84 LYS A C 1
ATOM 697 O O . LYS A 1 84 ? -5.923 7.291 14.254 1.00 92.81 84 LYS A O 1
ATOM 702 N N . GLU A 1 85 ? -6.762 9.371 14.471 1.00 93.31 85 GLU A N 1
ATOM 703 C CA . GLU A 1 85 ? -7.619 9.095 15.626 1.00 93.31 85 GLU A CA 1
ATOM 704 C C . GLU A 1 85 ? -8.607 7.958 15.333 1.00 93.31 85 GLU A C 1
ATOM 706 O O . GLU A 1 85 ? -8.732 7.013 16.115 1.00 93.31 85 GLU A O 1
ATOM 711 N N . LYS A 1 86 ? -9.266 7.980 14.167 1.00 95.12 86 LYS A N 1
ATOM 712 C CA . LYS A 1 86 ? -10.209 6.916 13.806 1.00 95.12 86 LYS A CA 1
ATOM 713 C C . LYS A 1 86 ? -9.522 5.568 13.597 1.00 95.12 86 LYS A C 1
ATOM 715 O O . LYS A 1 86 ? -10.056 4.536 14.007 1.00 95.12 86 LYS A O 1
ATOM 720 N N . ALA A 1 87 ? -8.341 5.568 12.985 1.00 93.94 87 ALA A N 1
ATOM 721 C CA . ALA A 1 87 ? -7.564 4.353 12.791 1.00 93.94 87 ALA A CA 1
ATOM 722 C C . ALA A 1 87 ? -7.146 3.736 14.133 1.00 93.94 87 ALA A C 1
ATOM 724 O O . ALA A 1 87 ? -7.246 2.520 14.295 1.00 93.94 87 ALA A O 1
ATOM 725 N N . GLU A 1 88 ? -6.726 4.556 15.099 1.00 94.25 88 GLU A N 1
ATOM 726 C CA . GLU A 1 88 ? -6.403 4.110 16.459 1.00 94.25 88 GLU A CA 1
ATOM 727 C C . GLU A 1 88 ? -7.630 3.549 17.177 1.00 94.25 88 GLU A C 1
ATOM 729 O O . GLU A 1 88 ? -7.560 2.448 17.724 1.00 94.25 88 GLU A O 1
ATOM 734 N N . PHE A 1 89 ? -8.775 4.229 17.089 1.00 94.81 89 PHE A N 1
ATOM 735 C CA . PHE A 1 89 ? -10.034 3.742 17.652 1.00 94.81 89 PHE A CA 1
ATOM 736 C C . PHE A 1 89 ? -10.410 2.354 17.113 1.00 94.81 89 PHE A C 1
ATOM 738 O O . PHE A 1 89 ? -10.733 1.450 17.886 1.00 94.81 89 PHE A O 1
ATOM 745 N N . PHE A 1 90 ? -10.340 2.146 15.795 1.00 95.81 90 PHE A N 1
ATOM 746 C CA . PHE A 1 90 ? -10.633 0.835 15.213 1.00 95.81 90 PHE A CA 1
ATOM 747 C C . PHE A 1 90 ? -9.572 -0.211 15.548 1.00 95.81 90 PHE A C 1
ATOM 749 O O . PHE A 1 90 ? -9.917 -1.372 15.754 1.00 95.81 90 PHE A O 1
ATOM 756 N N . ALA A 1 91 ? -8.295 0.166 15.622 1.00 93.81 91 ALA A N 1
ATOM 757 C CA . ALA A 1 91 ? -7.242 -0.755 16.031 1.00 93.81 91 ALA A CA 1
ATOM 758 C C . ALA A 1 91 ? -7.473 -1.258 17.461 1.00 93.81 91 ALA A C 1
ATOM 760 O O . ALA A 1 91 ? -7.431 -2.468 17.685 1.00 93.81 91 ALA A O 1
ATOM 761 N N . TRP A 1 92 ? -7.807 -0.352 18.381 1.00 94.06 92 TRP A N 1
ATOM 762 C CA . TRP A 1 92 ? -8.195 -0.686 19.748 1.00 94.06 92 TRP A CA 1
ATOM 763 C C . TRP A 1 92 ? -9.439 -1.585 19.784 1.00 94.06 92 TRP A C 1
ATOM 765 O O . TRP A 1 92 ? -9.413 -2.646 20.406 1.00 94.06 92 TRP A O 1
ATOM 775 N N . ALA A 1 93 ? -10.497 -1.231 19.047 1.00 94.31 93 ALA A N 1
ATOM 776 C CA . ALA A 1 93 ? -11.738 -2.011 19.000 1.00 94.31 93 ALA A CA 1
ATOM 777 C C . ALA A 1 93 ? -11.542 -3.431 18.433 1.00 94.31 93 ALA A C 1
ATOM 779 O O . ALA A 1 93 ? -12.270 -4.355 18.790 1.00 94.31 93 ALA A O 1
ATOM 780 N N . LEU A 1 94 ? -10.547 -3.618 17.562 1.00 93.06 94 LEU A N 1
ATOM 781 C CA . LEU A 1 94 ? -10.168 -4.911 16.989 1.00 93.06 94 LEU A CA 1
ATOM 782 C C . LEU A 1 94 ? -9.145 -5.679 17.846 1.00 93.06 94 LEU A C 1
ATOM 784 O O . LEU A 1 94 ? -8.671 -6.733 17.419 1.00 93.06 94 LEU A O 1
ATOM 788 N N . GLY A 1 95 ? -8.787 -5.169 19.029 1.00 92.00 95 GLY A N 1
ATOM 789 C CA . GLY A 1 95 ? -7.822 -5.797 19.933 1.00 92.00 95 GLY A CA 1
ATOM 790 C C . GLY A 1 95 ? -6.392 -5.808 19.392 1.00 92.00 95 GLY A C 1
ATOM 791 O O . GLY A 1 95 ? -5.609 -6.696 19.735 1.00 92.00 95 GLY A O 1
ATOM 792 N N . LEU A 1 96 ? -6.045 -4.869 18.508 1.00 90.75 96 LEU A N 1
ATOM 793 C CA . LEU A 1 96 ? -4.676 -4.744 18.026 1.00 90.75 96 LEU A CA 1
ATOM 794 C C . LEU A 1 96 ? -3.798 -4.063 19.092 1.00 90.75 96 LEU A C 1
ATOM 796 O O . LEU A 1 96 ? -4.269 -3.149 19.764 1.00 90.75 96 LEU A O 1
ATOM 800 N N . PRO A 1 97 ? -2.519 -4.459 19.232 1.00 87.25 97 PRO A N 1
ATOM 801 C CA . PRO A 1 97 ? -1.623 -3.849 20.209 1.00 87.25 97 PRO A CA 1
ATOM 802 C C . PRO A 1 97 ? -1.376 -2.362 19.940 1.00 87.25 97 PRO A C 1
ATOM 804 O O . PRO A 1 97 ? -1.276 -1.939 18.781 1.00 87.25 97 PRO A O 1
ATOM 807 N N . ASP A 1 98 ? -1.151 -1.601 21.008 1.00 81.44 98 ASP A N 1
ATOM 808 C CA . ASP A 1 98 ? -0.725 -0.207 20.910 1.00 81.44 98 ASP A CA 1
ATOM 809 C C . ASP A 1 98 ? 0.563 -0.084 20.079 1.00 81.44 98 ASP A C 1
ATOM 811 O O . ASP A 1 98 ? 1.481 -0.907 20.155 1.00 81.44 98 ASP A O 1
ATOM 815 N N . GLY A 1 99 ? 0.624 0.937 19.222 1.00 80.19 99 GLY A N 1
ATOM 816 C CA . GLY A 1 99 ? 1.765 1.161 18.328 1.00 80.19 99 GLY A CA 1
ATOM 817 C C . GLY A 1 99 ? 1.851 0.212 17.122 1.00 80.19 99 GLY A C 1
ATOM 818 O O . GLY A 1 99 ? 2.834 0.258 16.371 1.00 80.19 99 GLY A O 1
ATOM 819 N N . VAL A 1 100 ? 0.837 -0.632 16.868 1.00 83.56 100 VAL A N 1
ATOM 820 C CA . VAL A 1 100 ? 0.769 -1.439 15.629 1.00 83.56 100 VAL A CA 1
ATOM 821 C C . VAL A 1 100 ? 0.694 -0.550 14.381 1.00 83.56 100 VAL A C 1
ATOM 823 O O . VAL A 1 100 ? 1.231 -0.892 13.310 1.00 83.56 100 VAL A O 1
ATOM 826 N N . LEU A 1 101 ? 0.041 0.605 14.527 1.00 85.94 101 LEU A N 1
ATOM 827 C CA . LEU A 1 101 ? -0.093 1.625 13.504 1.00 85.94 101 LEU A CA 1
ATOM 828 C C . LEU A 1 101 ? 1.171 2.470 13.472 1.00 85.94 101 LEU A C 1
ATOM 830 O O . LEU A 1 101 ? 1.666 2.950 14.484 1.00 85.94 101 LEU A O 1
ATOM 834 N N . LYS A 1 102 ? 1.714 2.620 12.267 1.00 84.38 102 LYS A N 1
ATOM 835 C CA . LYS A 1 102 ? 2.801 3.552 11.992 1.00 84.38 102 LYS A CA 1
ATOM 836 C C . LYS A 1 102 ? 2.302 4.471 10.905 1.00 84.38 102 LYS A C 1
ATOM 838 O O . LYS A 1 102 ? 2.129 4.026 9.770 1.00 84.38 102 LYS A O 1
ATOM 843 N N . PHE A 1 103 ? 2.059 5.714 11.273 1.00 82.94 103 PHE A N 1
ATOM 844 C CA . PHE A 1 103 ? 1.707 6.752 10.327 1.00 82.94 103 PHE A CA 1
ATOM 845 C C . PHE A 1 103 ? 2.999 7.325 9.750 1.00 82.94 103 PHE A C 1
ATOM 847 O O . PHE A 1 103 ? 3.952 7.586 10.484 1.00 82.94 103 PHE A O 1
ATOM 854 N N . SER A 1 104 ? 3.071 7.458 8.429 1.00 73.19 104 SER A N 1
ATOM 855 C CA . SER A 1 104 ? 4.099 8.297 7.823 1.00 73.19 104 SER A CA 1
ATOM 856 C C . SER A 1 104 ? 3.736 9.745 8.110 1.00 73.19 104 SER A C 1
ATOM 858 O O . SER A 1 104 ? 2.593 10.130 7.883 1.00 73.19 104 SER A O 1
ATOM 860 N N . ASN A 1 105 ? 4.698 10.531 8.574 1.00 64.94 105 ASN A N 1
ATOM 861 C CA . ASN A 1 105 ? 4.594 11.975 8.434 1.00 64.94 105 ASN A CA 1
ATOM 862 C C . ASN A 1 105 ? 4.825 12.239 6.942 1.00 64.94 105 ASN A C 1
ATOM 864 O O . ASN A 1 105 ? 5.830 11.754 6.413 1.00 64.94 105 ASN A O 1
ATOM 868 N N . GLY A 1 106 ? 3.834 12.823 6.267 1.00 46.81 106 GLY A N 1
ATOM 869 C CA . GLY A 1 106 ? 3.907 13.140 4.837 1.00 46.81 106 GLY A CA 1
ATOM 870 C C . GLY A 1 106 ? 5.134 13.967 4.484 1.00 46.81 106 GLY A C 1
ATOM 871 O O . GLY A 1 106 ? 5.568 14.768 5.342 1.00 46.81 106 GLY A O 1
#

Radius of gyration: 20.53 Å; chains: 1; bounding box: 43×34×48 Å

Organism: NCBI:txid144679

InterPro domains:
  IPR006600 HTH CenpB-type DNA-binding domain [PF03221] (59-106)
  IPR009057 Homedomain-like superfamily [SSF46689] (51-106)

Foldseek 3Di:
DPPDQLQVVQVVCCVVDVPDNDDSVNSVVCVVCVVVVVPDDPPDPCPVCPDDDPDPDPQLVVVLVVVVVVCVVVVHDDDPVVSVVVSVVVCVVVVHDPPPDDDDPD

pLDDT: mean 84.7, std 12.92, range [46.81, 95.81]

Secondary structure (DSSP, 8-state):
--S--HHHHHHHHHHH-TT----HHHHHHHHTTHHHHHTS-TT-GGGG-S--PPPS-HHHHHHHHHHHHHHHHTT----HHHHHHHHHHHHHHTTPPTT---PPP-